Protein AF-A0A970SY76-F1 (afdb_monomer_lite)

Sequence (145 aa):
MTGDEFAGLHRDLGLQVINTGACNWIINENKTALSCPPEMVVFPTDEEITRVFRQGVRAISFRTETEEKNFFEYLYEGVTYNLEQFDRKVRNRVKKGLGSCQVITPDLADLITQGLRINQQTIERQVRDEQHLTSPELWERFITT

Foldseek 3Di:
DDQVVQLVVCVVVVFDWDDLPQAIWTQDPQQETAGGPQPDATDDDPVSVVVSVVVVGPYYDHHHDDPDDPPDDDDDPDPDPDLVPDDPVSSVVVVVVCVVDPDDDDDLVCCLPVVLVVLCVVCVVVVHDPCLSNPSVSVNVVVVD

Structure (mmCIF, N/CA/C/O backbone):
data_AF-A0A970SY76-F1
#
_entry.id   AF-A0A970SY76-F1
#
loop_
_atom_site.group_PDB
_atom_site.id
_atom_site.type_symbol
_atom_site.label_atom_id
_atom_site.label_alt_id
_atom_site.label_comp_id
_atom_site.label_asym_id
_atom_site.label_entity_id
_atom_site.label_seq_id
_atom_site.pdbx_PDB_ins_code
_atom_site.Cartn_x
_atom_site.Cartn_y
_atom_site.Cartn_z
_atom_site.occupancy
_atom_site.B_iso_or_equiv
_atom_site.auth_seq_id
_atom_site.auth_comp_id
_atom_site.auth_asym_id
_atom_site.auth_atom_id
_atom_site.pdbx_PDB_model_num
ATOM 1 N N . MET A 1 1 ? 31.666 -5.193 -7.109 1.00 63.81 1 MET A N 1
ATOM 2 C CA . MET A 1 1 ? 30.849 -5.795 -8.173 1.00 63.81 1 MET A CA 1
ATOM 3 C C . MET A 1 1 ? 30.274 -4.652 -8.978 1.00 63.81 1 MET A C 1
ATOM 5 O O . MET A 1 1 ? 29.712 -3.741 -8.379 1.00 63.81 1 MET A O 1
ATOM 9 N N . THR A 1 2 ? 30.518 -4.618 -10.280 1.00 81.00 2 THR A N 1
ATOM 10 C CA . THR A 1 2 ? 29.955 -3.595 -11.170 1.00 81.00 2 THR A CA 1
ATOM 11 C C . THR A 1 2 ? 28.483 -3.898 -11.455 1.00 81.00 2 THR A C 1
ATOM 13 O O . THR A 1 2 ? 28.008 -5.012 -11.216 1.00 81.00 2 THR A O 1
ATOM 16 N N . GLY A 1 3 ? 27.738 -2.919 -11.973 1.00 79.94 3 GLY A N 1
ATOM 17 C CA . GLY A 1 3 ? 26.333 -3.149 -12.314 1.00 79.94 3 GLY A CA 1
ATOM 18 C C . GLY A 1 3 ? 26.130 -4.188 -13.415 1.00 79.94 3 GLY A C 1
ATOM 19 O O . GLY A 1 3 ? 25.143 -4.921 -13.384 1.00 79.94 3 GLY A O 1
ATOM 20 N N . ASP A 1 4 ? 27.087 -4.315 -14.333 1.00 84.94 4 ASP A N 1
ATOM 21 C CA . ASP A 1 4 ? 27.040 -5.313 -15.403 1.00 84.94 4 ASP A CA 1
ATOM 22 C C . ASP A 1 4 ? 27.386 -6.720 -14.914 1.00 84.94 4 ASP A C 1
ATOM 24 O O . ASP A 1 4 ? 26.775 -7.686 -15.369 1.00 84.94 4 ASP A O 1
ATOM 28 N N . GLU A 1 5 ? 28.305 -6.847 -13.952 1.00 87.81 5 GLU A N 1
ATOM 29 C CA . GLU A 1 5 ? 28.592 -8.122 -13.282 1.00 87.81 5 GLU A CA 1
ATOM 30 C C . GLU A 1 5 ? 27.363 -8.626 -12.516 1.00 87.81 5 GLU A C 1
ATOM 32 O O . GLU A 1 5 ? 26.980 -9.787 -12.648 1.00 87.81 5 GLU A O 1
ATOM 37 N N . PHE A 1 6 ? 26.698 -7.741 -11.767 1.00 87.75 6 PHE A N 1
ATOM 38 C CA . PHE A 1 6 ? 25.482 -8.084 -11.026 1.00 87.75 6 PHE A CA 1
ATOM 39 C C . PHE A 1 6 ? 24.344 -8.476 -11.978 1.00 87.75 6 PHE A C 1
ATOM 41 O O . PHE A 1 6 ? 23.682 -9.494 -11.772 1.00 87.75 6 PHE A O 1
ATOM 48 N N . ALA A 1 7 ? 24.149 -7.709 -13.056 1.00 89.25 7 ALA A N 1
ATOM 49 C CA . ALA A 1 7 ? 23.184 -8.022 -14.106 1.00 89.25 7 ALA A CA 1
ATOM 50 C C . ALA A 1 7 ? 23.489 -9.363 -14.793 1.00 89.25 7 ALA A C 1
ATOM 52 O O . ALA A 1 7 ? 22.566 -10.117 -15.096 1.00 89.25 7 ALA A O 1
ATOM 53 N N . GLY A 1 8 ? 24.771 -9.668 -15.020 1.00 89.44 8 GLY A N 1
ATOM 54 C CA . GLY A 1 8 ? 25.240 -10.945 -15.556 1.00 89.44 8 GLY A CA 1
ATOM 55 C C . GLY A 1 8 ? 24.826 -12.121 -14.679 1.00 89.44 8 GLY A C 1
ATOM 56 O O . GLY A 1 8 ? 24.141 -13.015 -15.163 1.00 89.44 8 GLY A O 1
ATOM 57 N N . LEU A 1 9 ? 25.116 -12.056 -13.377 1.00 91.06 9 LEU A N 1
ATOM 58 C CA . LEU A 1 9 ? 24.720 -13.097 -12.421 1.00 91.06 9 LEU A CA 1
ATOM 59 C C . LEU A 1 9 ? 23.207 -13.345 -12.422 1.00 91.06 9 LEU A C 1
ATOM 61 O O . LEU A 1 9 ? 22.765 -14.487 -12.372 1.00 91.06 9 LEU A O 1
ATOM 65 N N . HIS A 1 10 ? 22.398 -12.289 -12.510 1.00 88.44 10 HIS A N 1
ATOM 66 C CA . HIS A 1 10 ? 20.941 -12.434 -12.511 1.00 88.44 10 HIS A CA 1
ATOM 67 C C . HIS A 1 10 ? 20.418 -13.015 -13.828 1.00 88.44 10 HIS A C 1
ATOM 69 O O . HIS A 1 10 ? 19.490 -13.823 -13.803 1.00 88.44 10 HIS A O 1
ATOM 75 N N . ARG A 1 11 ? 21.045 -12.684 -14.966 1.00 91.31 11 ARG A N 1
ATOM 76 C CA . ARG A 1 11 ? 20.764 -13.363 -16.242 1.00 91.31 11 ARG A CA 1
ATOM 77 C C . ARG A 1 11 ? 21.123 -14.846 -16.179 1.00 91.31 11 ARG A C 1
ATOM 79 O O . ARG A 1 11 ? 20.332 -15.662 -16.640 1.00 91.31 11 ARG A O 1
ATOM 86 N N . ASP A 1 12 ? 22.257 -15.193 -15.574 1.00 91.62 12 ASP A N 1
ATOM 87 C CA . ASP A 1 12 ? 22.699 -16.586 -15.416 1.00 91.62 12 ASP A CA 1
ATOM 88 C C . ASP A 1 12 ? 21.761 -17.388 -14.497 1.00 91.62 12 ASP A C 1
ATOM 90 O O . ASP A 1 12 ? 21.578 -18.590 -14.681 1.00 91.62 12 ASP A O 1
ATOM 94 N N . LEU A 1 13 ? 21.094 -16.712 -13.555 1.00 89.75 13 LEU A N 1
ATOM 95 C CA . LEU A 1 13 ? 20.018 -17.267 -12.727 1.00 89.75 13 LEU A CA 1
ATOM 96 C C . LEU A 1 13 ? 18.661 -17.361 -13.454 1.00 89.75 13 LEU A C 1
ATOM 98 O O . LEU A 1 13 ? 17.676 -17.789 -12.855 1.00 89.75 13 LEU A O 1
ATOM 102 N N . GLY A 1 14 ? 18.589 -16.975 -14.731 1.00 88.31 14 GLY A N 1
ATOM 103 C CA . GLY A 1 14 ? 17.379 -17.048 -15.553 1.00 88.31 14 GLY A CA 1
ATOM 104 C C . GLY A 1 14 ? 16.402 -15.887 -15.358 1.00 88.31 14 GLY A C 1
ATOM 105 O O . GLY A 1 14 ? 15.282 -15.943 -15.868 1.00 88.31 14 GLY A O 1
ATOM 106 N N . LEU A 1 15 ? 16.797 -14.830 -14.644 1.00 88.62 15 LEU A N 1
ATOM 107 C CA . LEU A 1 15 ? 15.963 -13.643 -14.478 1.00 88.62 15 LEU A CA 1
ATOM 108 C C . LEU A 1 15 ? 16.008 -12.774 -15.735 1.00 88.62 15 LEU A C 1
ATOM 110 O O . LEU A 1 15 ? 17.036 -12.635 -16.404 1.00 88.62 15 LEU A O 1
ATOM 114 N N . GLN A 1 16 ? 14.880 -12.136 -16.038 1.00 93.56 16 GLN A N 1
ATOM 115 C CA . GLN A 1 16 ? 14.809 -11.184 -17.134 1.00 93.56 16 GLN A CA 1
ATOM 116 C C . GLN A 1 16 ? 15.511 -9.889 -16.720 1.00 93.56 16 GLN A C 1
ATOM 118 O O . GLN A 1 16 ? 15.099 -9.226 -15.769 1.00 93.56 16 GLN A O 1
ATOM 123 N N . VAL A 1 17 ? 16.551 -9.512 -17.464 1.00 94.12 17 VAL A N 1
ATOM 124 C CA . VAL A 1 17 ? 17.296 -8.270 -17.242 1.00 94.12 17 VAL A CA 1
ATOM 125 C C . VAL A 1 17 ? 17.284 -7.427 -18.509 1.00 94.12 17 VAL A C 1
ATOM 127 O O . VAL A 1 17 ? 17.621 -7.924 -19.583 1.00 94.12 17 VAL A O 1
ATOM 130 N N . ILE A 1 18 ? 16.923 -6.151 -18.388 1.00 94.31 18 ILE A N 1
ATOM 131 C CA . ILE A 1 18 ? 16.962 -5.181 -19.490 1.00 94.31 18 ILE A CA 1
ATOM 132 C C . ILE A 1 18 ? 17.970 -4.074 -19.190 1.00 94.31 18 ILE A C 1
ATOM 134 O O . ILE A 1 18 ? 18.141 -3.683 -18.042 1.00 94.31 18 ILE A O 1
ATOM 138 N N . ASN A 1 19 ? 18.620 -3.542 -20.219 1.00 92.81 19 ASN A N 1
ATOM 139 C CA . ASN A 1 19 ? 19.502 -2.384 -20.097 1.00 92.81 19 ASN A CA 1
ATOM 140 C C . ASN A 1 19 ? 18.841 -1.188 -20.786 1.00 92.81 19 ASN A C 1
ATOM 142 O O . ASN A 1 19 ? 18.380 -1.319 -21.923 1.00 92.81 19 ASN A O 1
ATOM 146 N N . THR A 1 20 ? 18.771 -0.042 -20.108 1.00 89.75 20 THR A N 1
ATOM 147 C CA . THR A 1 20 ? 18.194 1.179 -20.696 1.00 89.75 20 THR A CA 1
ATOM 148 C C . THR A 1 20 ? 19.208 2.285 -20.962 1.00 89.75 20 THR A C 1
ATOM 150 O O . THR A 1 20 ? 18.817 3.289 -21.541 1.00 89.75 20 THR A O 1
ATOM 153 N N . GLY A 1 21 ? 20.488 2.088 -20.637 1.00 84.94 21 GLY A N 1
ATOM 154 C CA . GLY A 1 21 ? 21.526 3.121 -20.670 1.00 84.94 21 GLY A CA 1
ATOM 155 C C . GLY A 1 21 ? 21.942 3.525 -19.257 1.00 84.94 21 GLY A C 1
ATOM 156 O O . GLY A 1 21 ? 23.043 3.183 -18.835 1.00 84.94 21 GLY A O 1
ATOM 157 N N . ALA A 1 22 ? 21.048 4.183 -18.513 1.00 79.50 22 ALA A N 1
ATOM 158 C CA . ALA A 1 22 ? 21.295 4.641 -17.142 1.00 79.50 22 ALA A CA 1
ATOM 159 C C . ALA A 1 22 ? 21.614 3.497 -16.168 1.00 79.50 22 ALA A C 1
ATOM 161 O O . ALA A 1 22 ? 22.464 3.651 -15.293 1.00 79.50 22 ALA A O 1
ATOM 162 N N . CYS A 1 23 ? 20.939 2.353 -16.310 1.00 89.69 23 CYS A N 1
ATOM 163 C CA . CYS A 1 23 ? 21.205 1.157 -15.518 1.00 89.69 23 CYS A CA 1
ATOM 164 C C . CYS A 1 23 ? 20.608 -0.110 -16.148 1.00 89.69 23 CYS A C 1
ATOM 166 O O . CYS A 1 23 ? 19.904 -0.080 -17.167 1.00 89.69 23 CYS A O 1
ATOM 168 N N . ASN A 1 24 ? 20.920 -1.243 -15.518 1.00 93.88 24 ASN A N 1
ATOM 1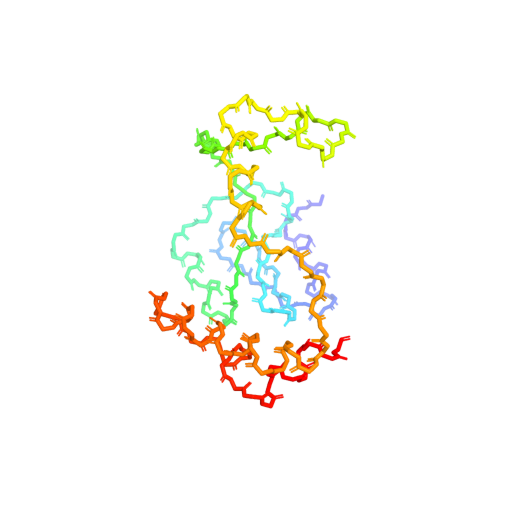69 C CA . ASN A 1 24 ? 20.245 -2.508 -15.758 1.00 93.88 24 ASN A CA 1
ATOM 170 C C . ASN A 1 24 ? 19.013 -2.611 -14.843 1.00 93.88 24 ASN A C 1
ATOM 172 O O . ASN A 1 24 ? 19.045 -2.156 -13.701 1.00 93.88 24 ASN A O 1
ATOM 176 N N . TRP A 1 25 ? 17.956 -3.261 -15.322 1.00 94.44 25 TRP A N 1
ATOM 177 C CA . TRP A 1 25 ? 16.733 -3.523 -14.570 1.00 94.44 25 TRP A CA 1
ATOM 178 C C . TRP A 1 25 ? 16.453 -5.011 -14.522 1.00 94.44 25 TRP A C 1
ATOM 180 O O . TRP A 1 25 ? 16.391 -5.654 -15.569 1.00 94.44 25 TRP A O 1
ATOM 190 N N . ILE A 1 26 ? 16.226 -5.541 -13.327 1.00 95.06 26 ILE A N 1
ATOM 191 C CA . ILE A 1 26 ? 15.758 -6.912 -13.129 1.00 95.06 26 ILE A CA 1
ATOM 192 C C . ILE A 1 26 ? 14.233 -6.890 -13.096 1.00 95.06 26 ILE A C 1
ATOM 194 O O . ILE A 1 26 ? 13.644 -6.130 -12.327 1.00 95.06 26 ILE A O 1
ATOM 198 N N . ILE A 1 27 ? 13.596 -7.717 -13.921 1.00 94.69 27 ILE A N 1
ATOM 199 C CA . ILE A 1 27 ? 12.144 -7.879 -13.963 1.00 94.69 27 ILE A CA 1
ATOM 200 C C . ILE A 1 27 ? 11.761 -9.116 -13.152 1.00 94.69 27 ILE A C 1
ATOM 202 O O . ILE A 1 27 ? 12.096 -10.244 -13.507 1.00 94.69 27 ILE A O 1
ATOM 206 N N . ASN A 1 28 ? 11.029 -8.885 -12.067 1.00 90.88 28 ASN A N 1
ATOM 207 C CA . ASN A 1 28 ? 10.539 -9.921 -11.169 1.00 90.88 28 ASN A CA 1
ATOM 208 C C . ASN A 1 28 ? 9.246 -10.564 -11.692 1.00 90.88 28 ASN A C 1
ATOM 210 O O . ASN A 1 28 ? 8.474 -9.960 -12.445 1.00 90.88 28 ASN A O 1
ATOM 214 N N . GLU A 1 29 ? 8.941 -11.763 -11.198 1.00 89.75 29 GLU A N 1
ATOM 215 C CA . GLU A 1 29 ? 7.722 -12.505 -11.549 1.00 89.75 29 GLU A CA 1
ATOM 216 C C . GLU A 1 29 ? 6.435 -11.729 -11.235 1.00 89.75 29 GLU A C 1
ATOM 218 O O . GLU A 1 29 ? 5.473 -11.762 -12.004 1.00 89.75 29 GLU A O 1
ATOM 223 N N . ASN A 1 30 ? 6.443 -10.944 -10.153 1.00 90.75 30 ASN A N 1
ATOM 224 C CA . ASN A 1 30 ? 5.329 -10.084 -9.743 1.00 90.75 30 ASN A CA 1
ATOM 225 C C . ASN A 1 30 ? 5.132 -8.842 -10.642 1.00 90.75 30 ASN A C 1
ATOM 227 O O . ASN A 1 30 ? 4.352 -7.953 -10.297 1.00 90.75 30 ASN A O 1
ATOM 231 N N . LYS A 1 31 ? 5.827 -8.775 -11.786 1.00 92.38 31 LYS A N 1
ATOM 232 C CA . LYS A 1 31 ? 5.796 -7.663 -12.743 1.00 92.38 31 LYS A CA 1
ATOM 233 C C . LYS A 1 31 ? 6.292 -6.352 -12.136 1.00 92.38 31 LYS A C 1
ATOM 235 O O . LYS A 1 31 ? 5.755 -5.294 -12.444 1.00 92.38 31 LYS A O 1
ATOM 240 N N . THR A 1 32 ? 7.324 -6.401 -11.301 1.00 94.94 32 THR A N 1
ATOM 241 C CA . THR A 1 32 ? 8.062 -5.207 -10.854 1.00 94.94 32 THR A CA 1
ATOM 242 C C . THR A 1 32 ? 9.444 -5.172 -11.492 1.00 94.94 32 THR A C 1
ATOM 244 O O . THR A 1 32 ? 10.046 -6.224 -11.699 1.00 94.94 32 THR A O 1
ATOM 247 N N . ALA A 1 33 ? 9.936 -3.978 -11.818 1.00 95.38 33 ALA A N 1
ATOM 248 C CA . ALA A 1 33 ? 11.312 -3.771 -12.261 1.00 95.38 33 ALA A CA 1
ATOM 249 C C . ALA A 1 33 ? 12.135 -3.106 -11.153 1.00 95.38 33 ALA A C 1
ATOM 251 O O . ALA A 1 33 ? 11.699 -2.105 -10.583 1.00 95.38 33 ALA A O 1
ATOM 252 N N . LEU A 1 34 ? 13.323 -3.639 -10.874 1.00 94.69 34 LEU A N 1
ATOM 253 C CA . LEU A 1 34 ? 14.265 -3.097 -9.894 1.00 94.69 34 LEU A CA 1
ATOM 254 C C . LEU A 1 34 ? 15.541 -2.638 -10.587 1.00 94.69 34 LEU A C 1
ATOM 256 O O . LEU A 1 34 ? 16.109 -3.408 -11.367 1.00 94.69 34 LEU A O 1
ATOM 260 N N . SER A 1 35 ? 16.009 -1.422 -10.290 1.00 93.50 35 SER A N 1
ATOM 261 C CA . SER A 1 35 ? 17.346 -1.002 -10.717 1.00 93.50 35 SER A CA 1
ATOM 262 C C . SER A 1 35 ? 18.390 -1.931 -10.108 1.00 93.50 35 SER A C 1
ATOM 264 O O . SER A 1 35 ? 18.298 -2.329 -8.946 1.00 93.50 35 SER A O 1
ATOM 266 N N . CYS A 1 36 ? 19.383 -2.288 -10.905 1.00 89.62 36 CYS A N 1
ATOM 267 C CA . CYS A 1 36 ? 20.358 -3.303 -10.569 1.00 89.62 36 CYS A CA 1
ATOM 268 C C . CYS A 1 36 ? 21.775 -2.749 -10.777 1.00 89.62 36 CYS A C 1
ATOM 270 O O . CYS A 1 36 ? 22.129 -2.422 -11.917 1.00 89.62 36 CYS A O 1
ATOM 272 N N . PRO A 1 37 ? 22.603 -2.695 -9.715 1.00 89.25 37 PRO A N 1
ATOM 273 C CA . PRO A 1 37 ? 22.347 -3.161 -8.346 1.00 89.25 37 PRO A CA 1
ATOM 274 C C . PRO A 1 37 ? 21.390 -2.226 -7.570 1.00 89.25 37 PRO A C 1
ATOM 276 O O . PRO A 1 37 ? 21.372 -1.027 -7.858 1.00 89.25 37 PRO A O 1
ATOM 279 N N . PRO A 1 38 ? 20.611 -2.723 -6.588 1.00 85.50 38 PRO A N 1
ATOM 280 C CA . PRO A 1 38 ? 19.611 -1.917 -5.867 1.00 85.50 38 PRO A CA 1
ATOM 281 C C . PRO A 1 38 ? 20.182 -0.705 -5.120 1.00 85.50 38 PRO A C 1
ATOM 283 O O . PRO A 1 38 ? 19.503 0.299 -4.917 1.00 85.50 38 PRO A O 1
ATOM 286 N N . GLU A 1 39 ? 21.434 -0.796 -4.686 1.00 86.62 39 GLU A N 1
ATOM 287 C CA . GLU A 1 39 ? 22.129 0.246 -3.941 1.00 86.62 39 GLU A CA 1
ATOM 288 C C . GLU A 1 39 ? 22.638 1.401 -4.813 1.00 86.62 39 GLU A C 1
ATOM 290 O O . GLU A 1 39 ? 23.001 2.442 -4.258 1.00 86.62 39 GLU A O 1
ATOM 295 N N . MET A 1 40 ? 22.663 1.231 -6.139 1.00 88.94 40 MET A N 1
ATOM 296 C CA . MET A 1 40 ? 23.169 2.220 -7.088 1.00 88.94 40 MET A CA 1
ATOM 297 C C . MET A 1 40 ? 22.200 3.395 -7.216 1.00 88.94 40 MET A C 1
ATOM 299 O O . MET A 1 40 ? 21.018 3.207 -7.494 1.00 88.94 40 MET A O 1
ATOM 303 N N . VAL A 1 41 ? 22.719 4.612 -7.051 1.00 91.31 41 VAL A N 1
ATOM 304 C CA . VAL A 1 41 ? 21.972 5.838 -7.349 1.00 91.31 41 VAL A CA 1
ATOM 305 C C . VAL A 1 41 ? 21.899 6.005 -8.864 1.00 91.31 41 VAL A C 1
ATOM 307 O O . VAL A 1 41 ? 22.931 6.037 -9.535 1.00 91.31 41 VAL A O 1
ATOM 310 N N . VAL A 1 42 ? 20.684 6.097 -9.398 1.00 91.56 42 VAL A N 1
ATOM 311 C CA . VAL A 1 42 ? 20.408 6.222 -10.832 1.00 91.56 42 VAL A CA 1
ATOM 312 C C . VAL A 1 42 ? 19.422 7.357 -11.088 1.00 91.56 42 VAL A C 1
ATOM 314 O O . VAL A 1 42 ? 18.528 7.610 -10.284 1.00 91.56 42 VAL A O 1
ATOM 317 N N . PHE A 1 43 ? 19.567 8.004 -12.244 1.00 92.25 43 PHE A N 1
ATOM 318 C CA . PHE A 1 43 ? 18.705 9.100 -12.696 1.00 92.25 43 PHE A CA 1
ATOM 319 C C . PHE A 1 43 ? 18.112 8.762 -14.072 1.00 92.25 43 PHE A C 1
ATOM 321 O O . PHE A 1 43 ? 18.511 9.358 -15.074 1.00 92.25 43 PHE A O 1
ATOM 328 N N . PRO A 1 44 ? 17.233 7.745 -14.162 1.00 91.56 44 PRO A N 1
ATOM 329 C CA . PRO A 1 44 ? 16.655 7.341 -15.434 1.00 91.56 44 PRO A CA 1
ATOM 330 C C . PRO A 1 44 ? 15.753 8.447 -15.987 1.00 91.56 44 PRO A C 1
ATOM 332 O O . PRO A 1 44 ? 14.965 9.056 -15.266 1.00 91.56 44 PRO A O 1
ATOM 335 N N . THR A 1 45 ? 15.855 8.681 -17.286 1.00 92.88 45 THR A N 1
ATOM 336 C CA . THR A 1 45 ? 14.981 9.594 -18.026 1.00 92.88 45 THR A CA 1
ATOM 337 C C . THR A 1 45 ? 13.580 9.004 -18.202 1.00 92.88 45 THR A C 1
ATOM 339 O O . THR A 1 45 ? 13.391 7.784 -18.175 1.00 92.88 45 THR A O 1
ATOM 342 N N . ASP A 1 46 ? 12.592 9.855 -18.485 1.00 91.69 46 ASP A N 1
ATOM 343 C CA . ASP A 1 46 ? 11.222 9.421 -18.801 1.00 91.69 46 ASP A CA 1
ATOM 344 C C . ASP A 1 46 ? 11.178 8.413 -19.960 1.00 91.69 46 ASP A C 1
ATOM 346 O O . ASP A 1 46 ? 10.380 7.472 -19.962 1.00 91.69 46 ASP A O 1
ATOM 350 N N . GLU A 1 47 ? 12.061 8.575 -20.948 1.00 94.69 47 GLU A N 1
ATOM 351 C CA . GLU A 1 47 ? 12.179 7.660 -22.082 1.00 94.69 47 GLU A CA 1
ATOM 352 C C . GLU A 1 47 ? 12.658 6.272 -21.649 1.00 94.69 47 GLU A C 1
ATOM 354 O O . GLU A 1 47 ? 12.133 5.257 -22.118 1.00 94.69 47 GLU A O 1
ATOM 359 N N . GLU A 1 48 ? 13.631 6.208 -20.743 1.00 93.50 48 GLU A N 1
ATOM 360 C CA . GLU A 1 48 ? 14.142 4.958 -20.184 1.00 93.50 48 GLU A CA 1
ATOM 361 C C . GLU A 1 48 ? 13.089 4.276 -19.313 1.00 93.50 48 GLU A C 1
ATOM 363 O O . GLU A 1 48 ? 12.795 3.101 -19.534 1.00 93.50 48 GLU A O 1
ATOM 368 N N . ILE A 1 49 ? 12.440 5.022 -18.414 1.00 93.81 49 ILE A N 1
ATOM 369 C CA . ILE A 1 49 ? 11.319 4.543 -17.589 1.00 93.81 49 ILE A CA 1
ATOM 370 C C . ILE A 1 49 ? 10.206 3.975 -18.482 1.00 93.81 49 ILE A C 1
ATOM 372 O O . ILE A 1 49 ? 9.707 2.868 -18.257 1.00 93.81 49 ILE A O 1
ATOM 376 N N . THR A 1 50 ? 9.859 4.680 -19.560 1.00 94.69 50 THR A N 1
ATOM 377 C CA . THR A 1 50 ? 8.856 4.226 -20.532 1.00 94.69 50 THR A CA 1
ATOM 378 C C . THR A 1 50 ? 9.272 2.917 -21.212 1.00 94.69 50 THR A C 1
ATOM 380 O O . THR A 1 50 ? 8.435 2.034 -21.418 1.00 94.69 50 THR A O 1
ATOM 383 N N . ARG A 1 51 ? 10.557 2.742 -21.555 1.00 95.00 51 ARG A N 1
ATOM 384 C CA . ARG A 1 51 ? 11.072 1.482 -22.130 1.00 95.00 51 ARG A CA 1
ATOM 385 C C . ARG A 1 51 ? 10.958 0.312 -21.153 1.00 95.00 51 ARG A C 1
ATOM 387 O O . ARG A 1 51 ? 10.645 -0.794 -21.599 1.00 95.00 51 ARG A O 1
ATOM 394 N N . VAL A 1 52 ? 11.157 0.551 -19.856 1.00 95.31 52 VAL A N 1
ATOM 395 C CA . VAL A 1 52 ? 10.951 -0.459 -18.808 1.00 95.31 52 VAL A CA 1
ATOM 396 C C . VAL A 1 52 ? 9.470 -0.833 -18.710 1.00 95.31 52 VAL A C 1
ATOM 398 O O . VAL A 1 52 ? 9.138 -2.015 -18.788 1.00 95.31 52 VAL A O 1
ATOM 401 N N . PHE A 1 53 ? 8.557 0.143 -18.642 1.00 96.56 53 PHE A N 1
ATOM 402 C CA . PHE A 1 53 ? 7.110 -0.127 -18.597 1.00 96.56 53 PHE A CA 1
ATOM 403 C C . PHE A 1 53 ? 6.598 -0.910 -19.812 1.00 96.56 53 PHE A C 1
ATOM 405 O O . PHE A 1 53 ? 5.730 -1.772 -19.668 1.00 96.56 53 PHE A O 1
ATOM 412 N N . ARG A 1 54 ? 7.177 -0.697 -21.002 1.00 95.38 54 ARG A N 1
ATOM 413 C CA . ARG A 1 54 ? 6.855 -1.474 -22.216 1.00 95.38 54 ARG A CA 1
ATOM 414 C C . ARG A 1 54 ? 7.155 -2.973 -22.099 1.00 95.38 54 ARG A C 1
ATOM 416 O O . ARG A 1 54 ? 6.657 -3.736 -22.919 1.00 95.38 54 ARG A O 1
ATOM 423 N N . GLN A 1 55 ? 7.896 -3.411 -21.080 1.00 94.69 55 GLN A N 1
ATOM 424 C CA . GLN A 1 55 ? 8.078 -4.834 -20.763 1.00 94.69 55 GLN A CA 1
ATOM 425 C C . GLN A 1 55 ? 6.880 -5.454 -20.016 1.00 94.69 55 GLN A C 1
ATOM 427 O O . GLN A 1 55 ? 6.913 -6.632 -19.661 1.00 94.69 55 GLN A O 1
ATOM 432 N N . GLY A 1 56 ? 5.817 -4.683 -19.760 1.00 94.19 56 GLY A N 1
ATOM 433 C CA . GLY A 1 56 ? 4.612 -5.157 -19.076 1.00 94.19 56 GLY A CA 1
ATOM 434 C C . GLY A 1 56 ? 4.743 -5.200 -17.553 1.00 94.19 56 GLY A C 1
ATOM 435 O O . GLY A 1 56 ? 4.050 -5.983 -16.898 1.00 94.19 56 GLY A O 1
ATOM 436 N N . VAL A 1 57 ? 5.641 -4.389 -16.985 1.00 95.75 57 VAL A N 1
ATOM 437 C CA . VAL A 1 57 ? 5.754 -4.216 -15.532 1.00 95.75 57 VAL A CA 1
ATOM 438 C C . VAL A 1 57 ? 4.690 -3.248 -15.014 1.00 95.75 57 VAL A C 1
ATOM 440 O O . VAL A 1 57 ? 4.260 -2.339 -15.718 1.00 95.75 57 VAL A O 1
ATOM 443 N N . ARG A 1 58 ? 4.247 -3.454 -13.776 1.00 95.31 58 ARG A N 1
ATOM 444 C CA . ARG A 1 58 ? 3.246 -2.637 -13.075 1.00 95.31 58 ARG A CA 1
ATOM 445 C C . ARG A 1 58 ? 3.874 -1.542 -12.222 1.00 95.31 58 ARG A C 1
ATOM 447 O O . ARG A 1 58 ? 3.215 -0.556 -11.925 1.00 95.31 58 ARG A O 1
ATOM 454 N N . ALA A 1 59 ? 5.126 -1.727 -11.816 1.00 94.88 59 ALA A N 1
ATOM 455 C CA . ALA A 1 59 ? 5.862 -0.763 -11.016 1.00 94.88 59 ALA A CA 1
ATOM 456 C C . ALA A 1 59 ? 7.361 -0.857 -11.298 1.00 94.88 59 ALA A C 1
ATOM 458 O O . ALA A 1 59 ? 7.875 -1.915 -11.675 1.00 94.88 59 ALA A O 1
ATOM 459 N N . ILE A 1 60 ? 8.045 0.258 -11.077 1.00 94.19 60 ILE A N 1
ATOM 460 C CA . ILE A 1 60 ? 9.491 0.392 -11.185 1.00 94.19 60 ILE A CA 1
ATOM 461 C C . ILE A 1 60 ? 9.978 0.949 -9.851 1.00 94.19 60 ILE A C 1
ATOM 463 O O . ILE A 1 60 ? 9.390 1.893 -9.328 1.00 94.19 60 ILE A O 1
ATOM 467 N N . SER A 1 61 ? 11.033 0.365 -9.297 1.00 93.69 61 SER A N 1
ATOM 468 C CA . SER A 1 61 ? 11.697 0.873 -8.105 1.00 93.69 61 SER A CA 1
ATOM 469 C C . SER A 1 61 ? 13.181 1.040 -8.395 1.00 93.69 61 SER A C 1
ATOM 471 O O . SER A 1 61 ? 13.844 0.154 -8.937 1.00 93.69 61 SER A O 1
ATOM 473 N N . PHE A 1 62 ? 13.675 2.227 -8.078 1.00 92.94 62 PHE A N 1
ATOM 474 C CA . PHE A 1 62 ? 15.066 2.600 -8.227 1.00 92.94 62 PHE A CA 1
ATOM 475 C C . PHE A 1 62 ? 15.461 3.537 -7.101 1.00 92.94 62 PHE A C 1
ATOM 477 O O . PHE A 1 62 ? 14.623 4.237 -6.527 1.00 92.94 62 PHE A O 1
ATOM 484 N N . ARG A 1 63 ? 16.751 3.544 -6.786 1.00 90.81 63 ARG A N 1
ATOM 485 C CA . ARG A 1 63 ? 17.318 4.505 -5.854 1.00 90.81 63 ARG A CA 1
ATOM 486 C C . ARG A 1 63 ? 17.750 5.742 -6.633 1.00 90.81 63 ARG A C 1
ATOM 488 O O . ARG A 1 63 ? 18.574 5.646 -7.533 1.00 90.81 63 ARG A O 1
AT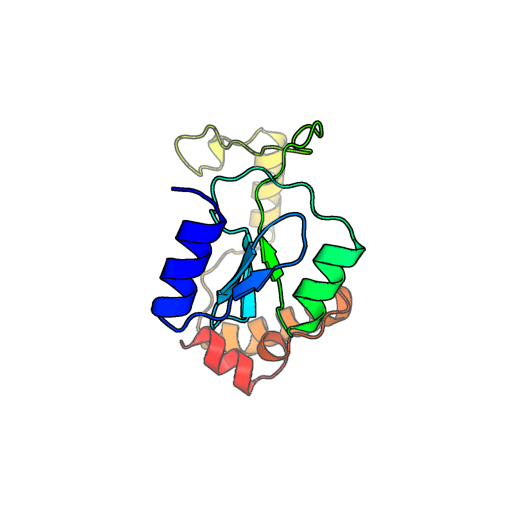OM 495 N N . THR A 1 64 ? 17.225 6.898 -6.256 1.00 89.44 64 THR A N 1
ATOM 496 C CA . THR A 1 64 ? 17.672 8.209 -6.741 1.00 89.44 64 THR A CA 1
ATOM 497 C C . THR A 1 64 ? 18.022 9.083 -5.547 1.00 89.44 64 THR A C 1
ATOM 499 O O . THR A 1 64 ? 17.588 8.817 -4.423 1.00 89.44 64 THR A O 1
ATOM 502 N N . GLU A 1 65 ? 18.799 10.129 -5.780 1.00 86.81 65 GLU A N 1
ATOM 503 C CA . GLU A 1 65 ? 18.855 11.252 -4.853 1.00 86.81 65 GLU A CA 1
ATOM 504 C C . GLU A 1 65 ? 17.730 12.219 -5.216 1.00 86.81 65 GLU A C 1
ATOM 506 O O . GLU A 1 65 ? 17.421 12.420 -6.393 1.00 86.81 65 GLU A O 1
ATOM 511 N N . THR A 1 66 ? 17.077 12.771 -4.202 1.00 75.56 66 THR A N 1
ATOM 512 C CA . THR A 1 66 ? 16.105 13.847 -4.364 1.00 75.56 66 THR A CA 1
ATOM 513 C C . THR A 1 66 ? 16.449 14.945 -3.374 1.00 75.56 66 THR A C 1
ATOM 515 O O . THR A 1 66 ? 16.750 14.671 -2.212 1.00 75.56 66 THR A O 1
ATOM 518 N N . GLU A 1 67 ? 16.434 16.191 -3.841 1.00 71.31 67 GLU A N 1
ATOM 519 C CA . GLU A 1 67 ? 16.538 17.367 -2.972 1.00 71.31 67 GLU A CA 1
ATOM 520 C C . GLU A 1 67 ? 15.183 17.717 -2.328 1.00 71.31 67 GLU A C 1
ATOM 522 O O . GLU A 1 67 ? 15.093 18.639 -1.512 1.00 71.31 67 GLU A O 1
ATOM 527 N N . GLU A 1 68 ? 14.113 16.992 -2.674 1.00 65.69 68 GLU A N 1
ATOM 528 C CA . GLU A 1 68 ? 12.788 17.215 -2.110 1.00 65.69 68 GLU A CA 1
ATOM 529 C C . GLU A 1 68 ? 12.749 16.804 -0.632 1.00 65.69 68 GLU A C 1
ATOM 531 O O . GLU A 1 68 ? 13.050 15.671 -0.253 1.00 65.69 68 GLU A O 1
ATOM 536 N N . LYS A 1 69 ? 12.340 17.739 0.232 1.00 57.59 69 LYS A N 1
ATOM 537 C CA . LYS A 1 69 ? 12.010 17.430 1.627 1.00 57.59 69 LYS A CA 1
ATOM 538 C C . LYS A 1 69 ? 10.823 16.471 1.655 1.00 57.59 69 LYS A C 1
ATOM 540 O O . LYS A 1 69 ? 9.825 16.740 0.992 1.00 57.59 69 LYS A O 1
ATOM 545 N N . ASN A 1 70 ? 10.895 15.426 2.488 1.00 56.94 70 ASN A N 1
ATOM 546 C CA . ASN A 1 70 ? 9.730 14.611 2.840 1.00 56.94 70 ASN A CA 1
ATOM 547 C C . ASN A 1 70 ? 8.543 15.537 3.135 1.00 56.94 70 ASN A C 1
ATOM 549 O O . ASN A 1 70 ? 8.617 16.362 4.047 1.00 56.94 70 ASN A O 1
ATOM 553 N N . PHE A 1 71 ? 7.477 15.435 2.333 1.00 58.53 71 PHE A N 1
ATOM 554 C CA . PHE A 1 71 ? 6.342 16.353 2.433 1.00 58.53 71 PHE A CA 1
ATOM 555 C C . PHE A 1 71 ? 5.725 16.301 3.836 1.00 58.53 71 PHE A C 1
ATOM 557 O O . PHE A 1 71 ? 5.427 17.354 4.394 1.00 58.53 71 PHE A O 1
ATOM 564 N N . PHE A 1 72 ? 5.623 15.101 4.428 1.00 53.19 72 PHE A N 1
ATOM 565 C CA . PHE A 1 72 ? 5.279 14.887 5.835 1.00 53.19 72 PHE A CA 1
ATOM 566 C C . PHE A 1 72 ? 5.879 13.573 6.355 1.00 53.19 72 PHE A C 1
ATOM 568 O O . PHE A 1 72 ? 5.789 12.542 5.692 1.00 53.19 72 PHE A O 1
ATOM 575 N N . GLU A 1 73 ? 6.417 13.597 7.573 1.00 53.59 73 GLU A N 1
ATOM 576 C CA . GLU A 1 73 ? 6.668 12.405 8.387 1.00 53.59 73 GLU A CA 1
ATOM 577 C C . GLU A 1 73 ? 5.711 12.434 9.579 1.00 53.59 73 GLU A C 1
ATOM 579 O O . GLU A 1 73 ? 5.667 13.409 10.332 1.00 53.59 73 GLU A O 1
ATOM 584 N N . TYR A 1 74 ? 4.920 11.375 9.750 1.00 58.84 74 TYR A N 1
ATOM 585 C CA . TYR A 1 74 ? 4.067 11.214 10.923 1.00 58.84 74 TYR A CA 1
ATOM 586 C C . TYR A 1 74 ? 4.756 10.271 11.902 1.00 58.84 74 TYR A C 1
ATOM 588 O O . TYR A 1 74 ? 4.690 9.051 11.761 1.00 58.84 74 TYR A O 1
ATOM 596 N N . LEU A 1 75 ? 5.425 10.848 12.896 1.00 60.97 75 LEU A N 1
ATOM 597 C CA . LEU A 1 75 ? 6.032 10.108 13.997 1.00 60.97 75 LEU A CA 1
ATOM 598 C C . LEU A 1 75 ? 5.040 10.051 15.163 1.00 60.97 75 LEU A C 1
ATOM 600 O O . LEU A 1 75 ? 4.635 11.080 15.704 1.00 60.97 75 LEU A O 1
ATOM 604 N N . TYR A 1 76 ? 4.621 8.841 15.538 1.00 64.25 76 TYR A N 1
ATOM 605 C CA . TYR A 1 76 ? 3.851 8.621 16.760 1.00 64.25 76 TYR A CA 1
ATOM 606 C C . TYR A 1 76 ? 4.814 8.394 17.928 1.00 64.25 76 TYR A C 1
ATOM 608 O O . TYR A 1 76 ? 5.362 7.307 18.099 1.00 64.25 76 TYR A O 1
ATOM 616 N N . GLU A 1 77 ? 5.010 9.427 18.743 1.00 65.94 77 GLU A N 1
ATOM 617 C CA . GLU A 1 77 ? 5.775 9.358 19.991 1.00 65.94 77 GLU A CA 1
ATOM 618 C C . GLU A 1 77 ? 4.841 9.079 21.175 1.00 65.94 77 GLU A C 1
ATOM 620 O O . GLU A 1 77 ? 4.603 9.928 22.034 1.00 65.94 77 GLU A O 1
ATOM 625 N N . GLY A 1 78 ? 4.254 7.885 21.213 1.00 68.75 78 GLY A N 1
ATOM 626 C CA . GLY A 1 78 ? 3.400 7.468 22.320 1.00 68.75 78 GLY A CA 1
ATOM 627 C C . GLY A 1 78 ? 3.706 6.050 22.775 1.00 68.75 78 GLY A C 1
ATOM 628 O O . GLY A 1 78 ? 4.114 5.195 21.996 1.00 68.75 78 GLY A O 1
ATOM 629 N N . VAL A 1 79 ? 3.511 5.802 24.070 1.00 72.25 79 VAL A N 1
ATOM 630 C CA . VAL A 1 79 ? 3.749 4.481 24.679 1.00 72.25 79 VAL A CA 1
ATOM 631 C C . VAL A 1 79 ? 2.489 3.605 24.617 1.00 72.25 79 VAL A C 1
ATOM 633 O O . VAL A 1 79 ? 2.579 2.386 24.719 1.00 72.25 79 VAL A O 1
ATOM 636 N N . THR A 1 80 ? 1.301 4.207 24.454 1.00 73.69 80 THR A N 1
ATOM 637 C CA . THR A 1 80 ? 0.007 3.505 24.526 1.00 73.69 80 THR A CA 1
ATOM 638 C C . THR A 1 80 ? -1.084 4.202 23.71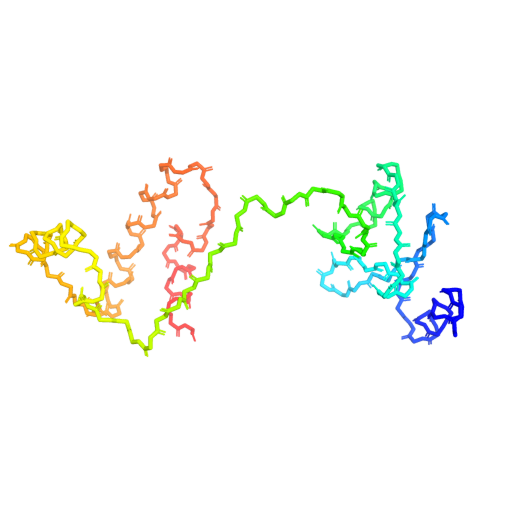5 1.00 73.69 80 THR A C 1
ATOM 640 O O . THR A 1 80 ? -1.211 5.417 23.749 1.00 73.69 80 THR A O 1
ATOM 643 N N . TYR A 1 81 ? -1.962 3.450 23.056 1.00 70.50 81 TYR A N 1
ATOM 644 C CA . TYR A 1 81 ? -3.082 4.013 22.292 1.00 70.50 81 TYR A CA 1
ATOM 645 C C . TYR A 1 81 ? -4.300 4.302 23.184 1.00 70.50 81 TYR A C 1
ATOM 647 O O . TYR A 1 81 ? -5.353 3.681 23.049 1.00 70.50 81 TYR A O 1
ATOM 655 N N . ASN A 1 82 ? -4.156 5.250 24.113 1.00 82.94 82 ASN A N 1
ATOM 656 C CA . ASN A 1 82 ? -5.196 5.579 25.090 1.00 82.94 82 ASN A CA 1
ATOM 657 C C . ASN A 1 82 ? -5.833 6.940 24.786 1.00 82.94 82 ASN A C 1
ATOM 659 O O . ASN A 1 82 ? -5.142 7.887 24.398 1.00 82.94 82 ASN A O 1
ATOM 663 N N . LEU A 1 83 ? -7.144 7.081 25.029 1.00 84.31 83 LEU A N 1
ATOM 664 C CA . LEU A 1 83 ? -7.844 8.347 24.788 1.00 84.31 83 LEU A CA 1
ATOM 665 C C . LEU A 1 83 ? -7.240 9.497 25.596 1.00 84.31 83 LEU A C 1
ATOM 667 O O . LEU A 1 83 ? -7.236 10.631 25.132 1.00 84.31 83 LEU A O 1
ATOM 671 N N . GLU A 1 84 ? -6.702 9.211 26.777 1.00 87.06 84 GLU A N 1
ATOM 672 C CA . GLU A 1 84 ? -6.101 10.169 27.702 1.00 87.06 84 GLU A CA 1
ATOM 673 C C . GLU A 1 84 ? -4.936 10.948 27.082 1.00 87.06 84 GLU A C 1
ATOM 675 O O . GLU A 1 84 ? -4.750 12.110 27.455 1.00 87.06 84 GLU A O 1
ATOM 680 N N . GLN A 1 85 ? -4.216 10.352 26.123 1.00 85.44 85 GLN A N 1
ATOM 681 C CA . GLN A 1 85 ? -3.062 10.961 25.456 1.00 85.44 85 GLN A CA 1
ATOM 682 C C . GLN A 1 85 ? -3.443 12.019 24.418 1.00 85.44 85 GLN A C 1
ATOM 684 O O . GLN A 1 85 ? -2.636 12.888 24.098 1.00 85.44 85 GLN A O 1
ATOM 689 N N . PHE A 1 86 ? -4.673 11.988 23.905 1.00 85.25 86 PHE A N 1
ATOM 690 C CA . PHE A 1 86 ? -5.126 13.004 22.965 1.00 85.25 86 PHE A CA 1
ATOM 691 C C . PHE A 1 86 ? -5.372 14.337 23.670 1.00 85.25 86 PHE A C 1
ATOM 693 O O . PHE A 1 86 ? -5.729 14.385 24.852 1.00 85.25 86 PHE A O 1
ATOM 700 N N . ASP A 1 87 ? -5.264 15.443 22.937 1.00 89.19 87 ASP A N 1
ATOM 701 C CA . ASP A 1 87 ? -5.632 16.750 23.469 1.00 89.19 87 ASP A CA 1
ATOM 702 C C . ASP A 1 87 ? -7.106 16.784 23.935 1.00 89.19 87 ASP A C 1
ATOM 704 O O . ASP A 1 87 ? -7.964 15.988 23.530 1.00 89.19 87 ASP A O 1
ATOM 708 N N . ARG A 1 88 ? -7.436 17.739 24.811 1.00 93.12 88 ARG A N 1
ATOM 709 C CA . ARG A 1 88 ? -8.788 17.865 25.380 1.00 93.12 88 ARG A CA 1
ATOM 710 C C . ARG A 1 88 ? -9.880 17.986 24.306 1.00 93.12 88 ARG A C 1
ATOM 712 O O . ARG A 1 88 ? -10.993 17.501 24.521 1.00 93.12 88 ARG A O 1
ATOM 719 N N . LYS A 1 89 ? -9.592 18.641 23.179 1.00 93.75 89 LYS A N 1
ATOM 720 C CA . LYS A 1 89 ? -10.556 18.891 22.100 1.00 93.75 89 LYS A CA 1
ATOM 721 C C . LYS A 1 89 ? -10.885 17.592 21.366 1.00 93.75 89 LYS A C 1
ATOM 723 O O . LYS A 1 89 ? -12.066 17.303 21.171 1.00 93.75 89 LYS A O 1
ATOM 728 N N . VAL A 1 90 ? -9.876 16.802 21.011 1.00 91.25 90 VAL A N 1
ATOM 729 C CA . VAL A 1 90 ? -10.025 15.483 20.388 1.00 91.25 90 VAL A CA 1
ATOM 730 C C . VAL A 1 90 ? -10.746 14.534 21.341 1.00 91.25 90 VAL A C 1
ATOM 732 O O . VAL A 1 90 ? -11.765 13.962 20.952 1.00 91.25 90 VAL A O 1
ATOM 735 N N . ARG A 1 91 ? -10.336 14.459 22.617 1.00 93.06 91 ARG A N 1
ATOM 736 C CA . ARG A 1 91 ? -11.014 13.620 23.626 1.00 93.06 91 ARG A CA 1
ATOM 737 C C . ARG A 1 91 ? -12.503 13.926 23.739 1.00 93.06 91 ARG A C 1
ATOM 739 O O . ARG A 1 91 ? -13.325 13.013 23.735 1.00 93.06 91 ARG A O 1
ATOM 746 N N . ASN A 1 92 ? -12.868 15.204 23.817 1.00 93.88 92 ASN A N 1
ATOM 747 C CA . ASN A 1 92 ? -14.268 15.609 23.926 1.00 93.88 92 ASN A CA 1
ATOM 748 C C . ASN A 1 92 ? -15.074 15.276 22.664 1.00 93.88 92 ASN A C 1
ATOM 750 O O . ASN A 1 92 ? -16.240 14.899 22.774 1.00 93.88 92 ASN A O 1
ATOM 754 N N . ARG A 1 93 ? -14.468 15.386 21.474 1.00 92.25 93 ARG A N 1
ATOM 755 C CA . ARG A 1 93 ? -15.110 14.980 20.214 1.00 92.25 93 ARG A CA 1
ATOM 756 C C . ARG A 1 93 ? -15.372 13.480 20.179 1.00 92.25 93 ARG A C 1
ATOM 758 O O . ARG A 1 93 ? -16.496 13.093 19.874 1.00 92.25 93 ARG A O 1
ATOM 765 N N . VAL A 1 94 ? -14.384 12.663 20.551 1.00 90.94 94 VAL A N 1
ATOM 766 C CA . VAL A 1 94 ? -14.552 11.204 20.613 1.00 90.94 94 VAL A CA 1
ATOM 767 C C . VAL A 1 94 ? -15.634 10.833 21.626 1.00 90.94 94 VAL A C 1
ATOM 769 O O . VAL A 1 94 ? -16.576 10.134 21.268 1.00 90.94 94 VAL A O 1
ATOM 772 N N . LYS A 1 95 ? -15.582 11.374 22.852 1.00 91.31 95 LYS A N 1
ATOM 773 C CA . LYS A 1 95 ? -16.608 11.123 23.882 1.00 91.31 95 LYS A CA 1
ATOM 774 C C . LYS A 1 95 ? -18.013 11.517 23.425 1.00 91.31 95 LYS A C 1
ATOM 776 O O . LYS A 1 95 ? -18.957 10.782 23.683 1.00 91.31 95 LYS A O 1
ATOM 781 N N . LYS A 1 96 ? -18.161 12.651 22.730 1.00 93.69 96 LYS A N 1
ATOM 782 C CA . LYS A 1 96 ? -19.452 13.068 22.163 1.00 93.69 96 LYS A CA 1
ATOM 783 C C . LYS A 1 96 ? -19.949 12.074 21.112 1.00 93.69 96 LYS A C 1
ATOM 785 O O . LYS A 1 96 ? -21.122 11.725 21.144 1.00 93.69 96 LYS A O 1
ATOM 790 N N . GLY A 1 97 ? -19.069 11.616 20.219 1.00 92.06 97 GLY A N 1
ATOM 791 C CA . GLY A 1 97 ? -19.395 10.600 19.216 1.00 92.06 97 GLY A CA 1
ATOM 792 C C . GLY A 1 97 ? -19.865 9.296 19.857 1.00 92.06 97 GLY A C 1
ATOM 793 O O . GLY A 1 97 ? -20.955 8.832 19.539 1.00 92.06 97 GLY A O 1
ATOM 794 N N . LEU A 1 98 ? -19.117 8.794 20.844 1.00 90.25 98 LEU A N 1
ATOM 795 C CA . LEU A 1 98 ? -19.463 7.595 21.622 1.00 90.25 98 LEU A CA 1
ATOM 796 C C . LEU A 1 98 ? -20.754 7.742 22.446 1.00 90.25 98 LEU A C 1
ATOM 798 O O . LEU A 1 98 ? -21.348 6.747 22.835 1.00 90.25 98 LEU A O 1
ATOM 802 N N . GLY A 1 99 ? -21.217 8.966 22.714 1.00 92.62 99 GLY A N 1
ATOM 803 C CA . GLY A 1 99 ? -22.541 9.197 23.301 1.00 92.62 99 GLY A CA 1
ATOM 804 C C . GLY A 1 99 ? -23.696 8.989 22.312 1.00 92.62 99 GLY A C 1
ATOM 805 O O . GLY A 1 99 ? -24.837 8.832 22.732 1.00 92.62 99 GLY A O 1
ATOM 806 N N . SER A 1 100 ? -23.407 9.004 21.008 1.00 92.56 100 SER A N 1
ATOM 807 C CA . SER A 1 100 ? -24.379 8.852 19.913 1.00 92.56 100 SER A CA 1
ATOM 808 C C . SER A 1 100 ? -24.206 7.570 19.098 1.00 92.56 100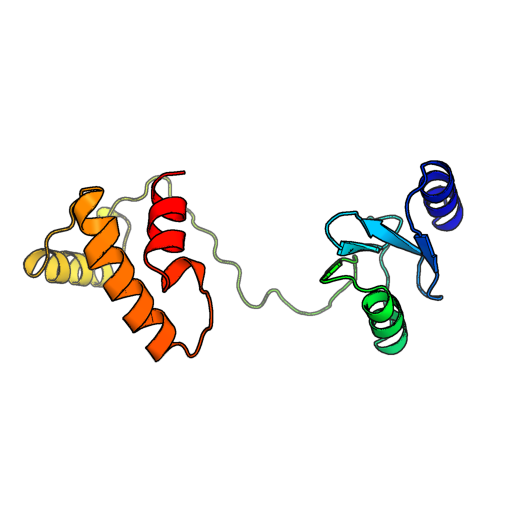 SER A C 1
ATOM 810 O O . SER A 1 100 ? -25.011 7.304 18.209 1.00 92.56 100 SER A O 1
ATOM 812 N N . CYS A 1 101 ? -23.166 6.783 19.368 1.00 91.44 101 CYS A N 1
ATOM 813 C CA . CYS A 1 101 ? -22.923 5.514 18.700 1.00 91.44 101 CYS A CA 1
ATOM 814 C C . CYS A 1 101 ? -22.337 4.490 19.666 1.00 91.44 101 CYS A C 1
ATOM 816 O O . CYS A 1 101 ? -21.714 4.832 20.668 1.00 91.44 101 CYS A O 1
ATOM 818 N N . GLN A 1 102 ? -22.509 3.221 19.324 1.00 88.38 102 GLN A N 1
ATOM 819 C CA . GLN A 1 102 ? -21.831 2.125 19.989 1.00 88.38 102 GLN A CA 1
ATOM 820 C C . GLN A 1 102 ? -20.763 1.580 19.046 1.00 88.38 102 GLN A C 1
ATOM 822 O O . GLN A 1 102 ? -21.016 1.403 17.854 1.00 88.38 102 GLN A O 1
ATOM 827 N N . VAL A 1 103 ? -19.573 1.318 19.581 1.00 87.88 103 VAL A N 1
ATOM 828 C CA . VAL A 1 103 ? -18.530 0.580 18.868 1.00 87.88 103 VAL A CA 1
ATOM 829 C C . VAL A 1 103 ? -18.614 -0.861 19.338 1.00 87.88 103 VAL A C 1
ATOM 831 O O . VAL A 1 103 ? -18.443 -1.136 20.525 1.00 87.88 103 VAL A O 1
ATOM 834 N N . ILE A 1 104 ? -18.917 -1.761 18.413 1.00 89.44 104 ILE A N 1
ATOM 835 C CA . ILE A 1 104 ? -18.981 -3.200 18.655 1.00 89.44 104 ILE A CA 1
ATOM 836 C C . ILE A 1 104 ? -18.137 -3.911 17.607 1.00 89.44 104 ILE A C 1
ATOM 838 O O . ILE A 1 104 ? -17.989 -3.417 16.488 1.00 89.44 104 ILE A O 1
ATOM 842 N N . THR A 1 105 ? -17.599 -5.071 17.969 1.00 90.56 105 THR A N 1
ATOM 843 C CA . THR A 1 105 ? -17.099 -6.018 16.973 1.00 90.56 105 THR A CA 1
ATOM 844 C C . THR A 1 105 ? -18.318 -6.611 16.268 1.00 90.56 105 THR A C 1
ATOM 846 O O . THR A 1 105 ? -19.163 -7.176 16.962 1.00 90.56 105 THR A O 1
ATOM 849 N N . PRO A 1 106 ? -18.466 -6.438 14.945 1.00 90.88 106 PRO A N 1
ATOM 850 C CA . PRO A 1 106 ? -19.612 -6.981 14.229 1.00 90.88 106 PRO A CA 1
ATOM 851 C C . PRO A 1 106 ? -19.502 -8.502 14.113 1.00 90.88 106 PRO A C 1
ATOM 853 O O . PRO A 1 106 ? -18.401 -9.045 13.988 1.00 90.88 106 PRO A O 1
ATOM 856 N N . ASP A 1 107 ? -20.649 -9.174 14.084 1.00 94.31 107 ASP A N 1
ATOM 857 C CA . ASP A 1 107 ? -20.705 -10.590 13.740 1.00 94.31 107 ASP A CA 1
ATOM 858 C C . ASP A 1 107 ? -20.444 -10.780 12.239 1.00 94.31 107 ASP A C 1
ATOM 860 O O . ASP A 1 107 ? -20.690 -9.891 11.417 1.00 94.31 107 ASP A O 1
ATOM 864 N N . LEU A 1 108 ? -19.988 -11.973 11.849 1.00 94.00 108 LEU A N 1
ATOM 865 C CA . LEU A 1 108 ? -19.707 -12.279 10.443 1.00 94.00 108 LEU A CA 1
ATOM 866 C C . LEU A 1 108 ? -20.934 -12.049 9.540 1.00 94.00 108 LEU A C 1
ATOM 868 O O . LEU A 1 108 ? -20.798 -11.530 8.435 1.00 94.00 108 LEU A O 1
ATOM 872 N N . ALA A 1 109 ? -22.141 -12.366 10.019 1.00 94.06 109 ALA A N 1
ATOM 873 C CA . ALA A 1 109 ? -23.381 -12.148 9.271 1.00 94.06 109 ALA A CA 1
ATOM 874 C C . ALA A 1 109 ? -23.653 -10.655 8.981 1.00 94.06 109 ALA A C 1
ATOM 876 O O . ALA A 1 109 ? -24.111 -10.296 7.888 1.00 94.06 109 ALA A O 1
ATOM 877 N N . ASP A 1 110 ? -23.320 -9.776 9.929 1.00 94.75 110 ASP A N 1
ATOM 878 C CA . ASP A 1 110 ? -23.422 -8.329 9.742 1.00 94.75 110 ASP A CA 1
ATOM 879 C C . ASP A 1 110 ? -22.358 -7.830 8.764 1.00 94.75 110 ASP A C 1
ATOM 881 O O . ASP A 1 110 ? -22.643 -6.974 7.928 1.00 94.75 110 ASP A O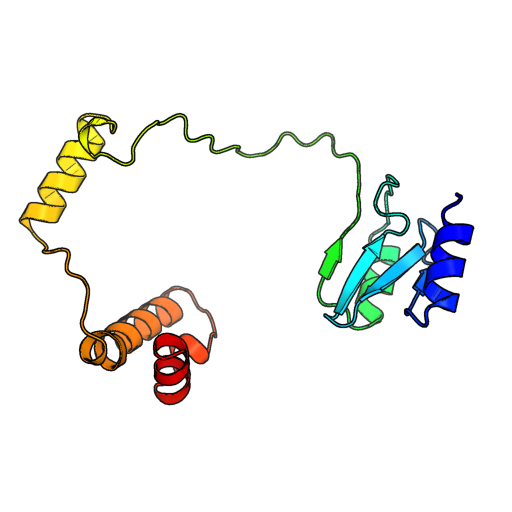 1
ATOM 885 N N . LEU A 1 111 ? -21.145 -8.388 8.803 1.00 94.31 111 LEU A N 1
ATOM 886 C CA . LEU A 1 111 ? -20.102 -8.055 7.832 1.00 94.31 111 LEU A CA 1
ATOM 887 C C . LEU A 1 111 ? -20.507 -8.444 6.407 1.00 94.31 111 LEU A C 1
ATOM 889 O O . LEU A 1 111 ? -20.363 -7.620 5.503 1.00 94.31 111 LEU A O 1
ATOM 893 N N . ILE A 1 112 ? -21.066 -9.641 6.202 1.00 95.00 112 ILE A N 1
ATOM 894 C CA . ILE A 1 112 ? -21.533 -10.111 4.885 1.00 95.00 112 ILE A CA 1
ATOM 895 C C . ILE A 1 112 ? -22.569 -9.143 4.301 1.00 95.00 112 ILE A C 1
ATOM 897 O O . ILE A 1 112 ? -22.506 -8.799 3.123 1.00 95.00 112 ILE A O 1
ATOM 901 N N . THR A 1 113 ? -23.506 -8.666 5.123 1.00 94.50 113 THR A N 1
ATOM 902 C CA . THR A 1 113 ? -24.641 -7.862 4.648 1.00 94.50 113 THR A CA 1
ATOM 903 C C . THR A 1 113 ? -24.396 -6.355 4.758 1.00 94.50 113 THR A C 1
ATOM 905 O O . THR A 1 113 ? -24.390 -5.635 3.757 1.00 94.50 113 THR A O 1
ATOM 908 N N . GLN A 1 114 ? -24.180 -5.845 5.969 1.00 95.75 114 GLN A N 1
ATOM 909 C CA . GLN A 1 114 ? -23.979 -4.421 6.233 1.00 95.75 114 GLN A CA 1
ATOM 910 C C . GLN A 1 114 ? -22.608 -3.941 5.761 1.00 95.75 114 GLN A C 1
ATOM 912 O O . GLN A 1 114 ? -22.522 -2.842 5.213 1.00 95.75 114 GLN A O 1
ATOM 917 N N . GLY A 1 115 ? -21.562 -4.758 5.918 1.00 95.12 115 GLY A N 1
ATOM 918 C CA . GLY A 1 115 ? -20.219 -4.438 5.423 1.00 95.12 115 GLY A CA 1
ATOM 919 C C . GLY A 1 115 ? -20.204 -4.234 3.907 1.00 95.12 115 GLY A C 1
ATOM 920 O O . GLY A 1 115 ? -19.736 -3.198 3.433 1.00 95.12 115 GLY A O 1
ATOM 921 N N . LEU A 1 116 ? -20.836 -5.145 3.157 1.00 96.69 116 LEU A N 1
ATOM 922 C CA . LEU A 1 116 ? -21.004 -5.016 1.706 1.00 96.69 116 LEU A CA 1
ATOM 923 C C . LEU A 1 116 ? -21.723 -3.717 1.326 1.00 96.69 116 LEU A C 1
ATOM 925 O O . LEU A 1 116 ? -21.269 -2.974 0.457 1.00 96.69 116 LEU A O 1
ATOM 929 N N . ARG A 1 117 ? -22.831 -3.406 2.009 1.00 97.44 117 ARG A N 1
ATOM 930 C CA . ARG A 1 117 ? -23.606 -2.185 1.750 1.00 97.44 117 ARG A CA 1
ATOM 931 C C . ARG A 1 117 ? -22.782 -0.917 1.988 1.00 97.44 117 ARG A C 1
ATOM 933 O O . ARG A 1 117 ? -22.864 0.025 1.202 1.00 97.44 117 ARG A O 1
ATOM 940 N N . ILE A 1 118 ? -21.991 -0.881 3.061 1.00 96.44 118 ILE A N 1
ATOM 941 C CA . ILE A 1 118 ? -21.101 0.246 3.379 1.00 96.44 118 ILE A CA 1
ATOM 942 C C . ILE A 1 118 ? -20.021 0.399 2.302 1.00 96.44 118 ILE A C 1
ATOM 944 O O . ILE A 1 118 ? -19.748 1.518 1.858 1.00 96.44 118 ILE A O 1
ATOM 948 N N . ASN A 1 119 ? -19.437 -0.710 1.849 1.00 96.50 119 ASN A N 1
ATOM 949 C CA . ASN A 1 119 ? -18.432 -0.702 0.792 1.00 96.50 119 ASN A CA 1
ATOM 950 C C . ASN A 1 119 ? -18.993 -0.168 -0.529 1.00 96.50 119 ASN A C 1
ATOM 952 O O . ASN A 1 119 ? -18.385 0.715 -1.129 1.00 96.50 119 ASN A O 1
ATOM 956 N N . GLN A 1 120 ? -20.178 -0.627 -0.940 1.00 95.81 120 GLN A N 1
ATOM 957 C CA . GLN A 1 120 ? -20.856 -0.149 -2.149 1.00 95.81 120 GLN A CA 1
ATOM 958 C C . GLN A 1 120 ? -21.090 1.367 -2.107 1.00 95.81 120 GLN A C 1
ATOM 960 O O . GLN A 1 120 ? -20.718 2.073 -3.042 1.00 95.81 120 GLN A O 1
ATOM 965 N N . GLN A 1 121 ? -21.605 1.889 -0.988 1.00 96.88 121 GLN A N 1
ATOM 966 C CA . GLN A 1 121 ? -21.783 3.335 -0.794 1.00 96.88 121 GLN A CA 1
ATOM 967 C C . GLN A 1 121 ? -20.456 4.104 -0.830 1.00 96.88 121 GLN A C 1
ATOM 969 O O . GLN A 1 121 ? -20.401 5.247 -1.283 1.00 96.88 121 GLN A O 1
ATOM 974 N N . THR A 1 122 ? -19.386 3.506 -0.307 1.00 95.88 122 THR A N 1
ATOM 975 C CA . THR A 1 122 ? -18.059 4.131 -0.266 1.00 95.88 122 THR A CA 1
ATOM 976 C C . THR A 1 122 ? -17.446 4.198 -1.659 1.00 95.88 122 THR A C 1
ATOM 978 O O . THR A 1 122 ? -16.953 5.253 -2.051 1.00 95.88 122 THR A O 1
ATOM 981 N N . ILE A 1 123 ? -17.529 3.109 -2.421 1.00 94.75 123 ILE A N 1
ATOM 982 C CA . ILE A 1 123 ? -17.010 3.020 -3.788 1.00 94.75 123 ILE A CA 1
ATOM 983 C C . ILE A 1 123 ? -17.766 3.952 -4.731 1.00 94.75 123 ILE A C 1
ATOM 985 O O . ILE A 1 123 ? -17.128 4.665 -5.503 1.00 94.75 123 ILE A O 1
ATOM 989 N N . GLU A 1 124 ? -19.094 4.030 -4.608 1.00 94.06 124 GLU A N 1
ATOM 990 C CA . GLU A 1 124 ? -19.917 4.975 -5.371 1.00 94.06 124 GLU A CA 1
ATOM 991 C C . GLU A 1 124 ? -19.483 6.429 -5.122 1.00 94.06 124 GLU A C 1
ATOM 993 O O . GLU A 1 124 ? -19.282 7.193 -6.064 1.00 94.06 124 GLU A O 1
ATOM 998 N N . ARG A 1 125 ? -19.259 6.811 -3.856 1.00 94.62 125 ARG A N 1
ATOM 999 C CA . ARG A 1 125 ? -18.808 8.168 -3.492 1.00 94.62 125 ARG A CA 1
ATOM 1000 C C . ARG A 1 125 ? -17.387 8.478 -3.951 1.00 94.62 125 ARG A C 1
ATOM 1002 O O . ARG A 1 125 ? -17.080 9.637 -4.212 1.00 94.62 125 ARG A O 1
ATOM 1009 N N . GLN A 1 126 ? -16.515 7.474 -3.966 1.00 93.88 126 GLN A N 1
ATOM 1010 C CA . GLN A 1 126 ? -15.098 7.634 -4.293 1.00 93.88 126 GLN A CA 1
ATOM 1011 C C . GLN A 1 126 ? -14.793 7.427 -5.781 1.00 93.88 126 GLN A C 1
ATOM 1013 O O . GLN A 1 126 ? -13.664 7.684 -6.186 1.00 93.88 126 GLN A O 1
ATOM 1018 N N . VAL A 1 127 ? -15.773 6.998 -6.586 1.00 91.88 127 VAL A N 1
ATOM 1019 C CA . VAL A 1 127 ? -15.615 6.703 -8.021 1.00 91.88 127 VAL A CA 1
ATOM 1020 C C . VAL A 1 127 ? -14.497 5.676 -8.257 1.00 91.88 127 VAL A C 1
ATOM 1022 O O . VAL A 1 127 ? -13.583 5.883 -9.052 1.00 91.88 127 VAL A O 1
ATOM 1025 N N . ARG A 1 128 ? -14.551 4.571 -7.507 1.00 89.12 128 ARG A N 1
ATOM 1026 C CA . ARG A 1 128 ? -13.609 3.443 -7.614 1.00 89.12 128 ARG A CA 1
ATOM 1027 C C . ARG A 1 128 ? -14.290 2.218 -8.234 1.00 89.12 128 ARG A C 1
ATOM 1029 O O . ARG A 1 128 ? -15.502 2.231 -8.444 1.00 89.12 128 ARG A O 1
ATOM 1036 N N . ASP A 1 129 ? -13.530 1.165 -8.533 1.00 90.25 129 ASP A N 1
ATOM 1037 C CA . ASP A 1 129 ? -14.020 -0.028 -9.241 1.00 90.25 129 ASP A CA 1
ATOM 1038 C C . ASP A 1 129 ? -13.619 -1.370 -8.592 1.00 90.25 129 ASP A C 1
ATOM 1040 O O . ASP A 1 129 ? -13.637 -2.418 -9.245 1.00 9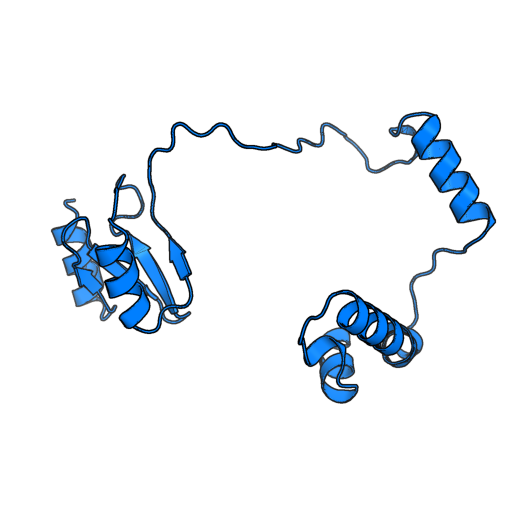0.25 129 ASP A O 1
ATOM 1044 N N . GLU A 1 130 ? -13.305 -1.393 -7.289 1.00 91.44 130 GLU A N 1
ATOM 1045 C CA . GLU A 1 130 ? -12.910 -2.636 -6.622 1.00 91.44 130 GLU A CA 1
ATOM 1046 C C . GLU A 1 130 ? -14.069 -3.634 -6.482 1.00 91.44 130 GLU A C 1
ATOM 1048 O O . GLU A 1 130 ? -14.904 -3.574 -5.574 1.00 91.44 130 GLU A O 1
ATOM 1053 N N . GLN A 1 131 ? -14.069 -4.640 -7.354 1.00 89.44 131 GLN A N 1
ATOM 1054 C CA . GLN A 1 131 ? -15.115 -5.664 -7.385 1.00 89.44 131 GLN A CA 1
ATOM 1055 C C . GLN A 1 131 ? -15.179 -6.511 -6.106 1.00 89.44 131 GLN A C 1
ATOM 1057 O O . GLN A 1 131 ? -16.264 -6.912 -5.694 1.00 89.44 131 GLN A O 1
ATOM 1062 N N . HIS A 1 132 ? -14.047 -6.743 -5.432 1.00 92.19 132 HIS A N 1
ATOM 1063 C CA . HIS A 1 132 ? -14.009 -7.536 -4.195 1.00 92.19 132 HIS A CA 1
ATOM 1064 C C . HIS A 1 132 ? -14.724 -6.875 -3.007 1.00 92.19 132 HIS A C 1
ATOM 1066 O O . HIS A 1 132 ? -15.015 -7.542 -2.020 1.00 92.19 132 HIS A O 1
ATOM 1072 N N . LEU A 1 133 ? -15.026 -5.578 -3.105 1.00 92.19 133 LEU A N 1
ATOM 1073 C CA . LEU A 1 133 ? -15.753 -4.817 -2.092 1.00 92.19 133 LEU A CA 1
ATOM 1074 C C . LEU A 1 133 ? -17.232 -4.609 -2.459 1.00 92.19 133 LEU A C 1
ATOM 1076 O O . LEU A 1 133 ? -18.004 -4.152 -1.622 1.00 92.19 133 LEU A O 1
ATOM 1080 N N . THR A 1 134 ? -17.642 -4.917 -3.693 1.00 93.06 134 THR A N 1
ATOM 1081 C CA . THR A 1 134 ? -18.992 -4.623 -4.217 1.00 93.06 134 THR A CA 1
ATOM 1082 C C . THR A 1 134 ? -19.770 -5.855 -4.664 1.00 93.06 134 THR A C 1
ATOM 1084 O O . THR A 1 134 ? -21.003 -5.820 -4.619 1.00 93.06 134 THR A O 1
ATOM 1087 N N . SER A 1 135 ? -19.090 -6.937 -5.059 1.00 94.88 135 SER A N 1
ATOM 1088 C CA . SER A 1 135 ? -19.709 -8.238 -5.336 1.00 94.88 135 SER A CA 1
ATOM 1089 C C . SER A 1 135 ? -19.961 -8.987 -4.024 1.00 94.88 135 SER A C 1
ATOM 1091 O O . SER A 1 135 ? -19.016 -9.159 -3.250 1.00 94.88 135 SER A O 1
ATOM 1093 N N . PRO A 1 136 ? -21.193 -9.476 -3.784 1.00 94.38 136 PRO A N 1
ATOM 1094 C CA . PRO A 1 136 ? -21.504 -10.292 -2.614 1.00 94.38 136 PRO A CA 1
ATOM 1095 C C . PRO A 1 136 ? -20.583 -11.508 -2.470 1.00 94.38 136 PRO A C 1
ATOM 1097 O O . PRO A 1 136 ? -20.038 -11.746 -1.397 1.00 94.38 136 PRO A O 1
ATOM 1100 N N . GLU A 1 137 ? -20.356 -12.239 -3.561 1.00 94.31 137 GLU A N 1
ATOM 1101 C CA . GLU A 1 137 ? -19.600 -13.492 -3.557 1.00 94.31 137 GLU A CA 1
ATOM 1102 C C . GLU A 1 137 ? -18.107 -13.262 -3.303 1.00 94.31 137 GLU A C 1
ATOM 1104 O O . GLU A 1 137 ? -17.458 -14.045 -2.607 1.00 94.31 137 GLU A O 1
ATOM 1109 N N . LEU A 1 138 ? -17.541 -12.198 -3.882 1.00 94.25 138 LEU A N 1
ATOM 1110 C CA . LEU A 1 138 ? -16.138 -11.848 -3.663 1.00 94.25 138 LEU A CA 1
ATOM 1111 C C . LEU A 1 138 ? -15.917 -11.268 -2.266 1.00 94.25 138 LEU A C 1
ATOM 1113 O O . LEU A 1 138 ? -14.904 -11.581 -1.640 1.00 94.25 138 LEU A O 1
ATOM 1117 N N . TRP A 1 139 ? -16.862 -10.464 -1.778 1.00 95.75 139 TRP A N 1
ATOM 1118 C CA . TRP A 1 139 ? -16.808 -9.890 -0.439 1.00 95.75 139 TRP A CA 1
ATOM 1119 C C . TRP A 1 139 ? -16.872 -10.969 0.635 1.00 95.75 139 TRP A C 1
ATOM 1121 O O . TRP A 1 139 ? -16.020 -10.984 1.519 1.00 95.75 139 TRP A O 1
ATOM 1131 N N . GLU A 1 140 ? -17.823 -11.900 0.529 1.00 94.81 140 GLU A N 1
ATOM 1132 C CA . GLU A 1 140 ? -17.955 -13.013 1.470 1.00 94.81 140 GLU A CA 1
ATOM 1133 C C . GLU A 1 140 ? -16.656 -13.820 1.545 1.00 94.81 140 GLU A C 1
ATOM 1135 O O . GLU A 1 140 ? -16.119 -14.011 2.632 1.00 94.81 140 GLU A O 1
ATOM 1140 N N . ARG A 1 141 ? -16.071 -14.182 0.395 1.00 93.62 141 ARG A N 1
ATOM 1141 C CA . ARG A 1 141 ? -14.770 -14.869 0.356 1.00 93.62 141 ARG A CA 1
ATOM 1142 C C . ARG A 1 141 ? -13.663 -14.063 1.030 1.00 93.62 141 ARG A C 1
ATOM 1144 O O . ARG A 1 141 ? -12.870 -14.637 1.772 1.00 93.62 141 ARG A O 1
ATOM 1151 N N . PHE A 1 142 ? -13.600 -12.758 0.769 1.00 92.62 142 PHE A N 1
ATOM 1152 C CA . PHE A 1 142 ? -12.568 -11.874 1.307 1.00 92.62 142 PHE A CA 1
ATOM 1153 C C . PHE A 1 142 ? -12.600 -11.790 2.839 1.00 92.62 142 PHE A C 1
ATOM 1155 O O . PHE A 1 142 ? -11.541 -11.783 3.455 1.00 92.62 142 PHE A O 1
ATOM 1162 N N . ILE A 1 143 ? -13.784 -11.762 3.456 1.00 91.00 143 ILE A N 1
ATOM 1163 C CA . ILE A 1 143 ? -13.919 -11.634 4.920 1.00 91.00 143 ILE A CA 1
ATOM 1164 C C . ILE A 1 143 ? -13.896 -12.966 5.677 1.00 91.00 143 ILE A C 1
ATOM 1166 O O . ILE A 1 143 ? -13.820 -12.961 6.904 1.00 91.00 143 ILE A O 1
ATOM 1170 N N . THR A 1 144 ? -13.994 -14.096 4.974 1.00 86.00 144 THR A N 1
ATOM 1171 C CA . THR A 1 144 ? -13.904 -15.441 5.569 1.00 86.00 144 THR A CA 1
ATOM 1172 C C . THR A 1 144 ? -12.533 -16.102 5.416 1.00 86.00 144 THR A C 1
ATOM 1174 O O . THR A 1 144 ? -12.346 -17.199 5.940 1.00 86.00 144 THR A O 1
ATOM 1177 N N . THR A 1 145 ? -11.618 -15.486 4.661 1.00 67.88 145 THR A N 1
ATOM 1178 C CA . THR A 1 145 ? -10.242 -15.975 4.451 1.00 67.88 145 THR A CA 1
ATOM 1179 C C . THR A 1 145 ? -9.311 -15.394 5.506 1.00 67.88 145 THR A C 1
ATOM 1181 O O . THR A 1 145 ? -8.475 -16.165 6.027 1.00 67.88 145 THR A O 1
#

Secondary structure (DSSP, 8-state):
--HHHHHHHHHHTT-EEEE-SS-EEEE-TTSEEEEESTTSB----HHHHHHHHTTT-SEEE-B-------S-------SS--GGGS-HHHHHHHHHHHTT----PPPHHHIIIIIHHHHHHHHHHHT---HHHH-HHHHHHHHH-

pLDDT: mean 88.41, std 9.92, range [53.19, 97.44]

Radius of gyration: 24.02 Å; chains: 1; bounding box: 56×36×50 Å